Protein AF-A0A7U9T6C8-F1 (afdb_monomer)

Mean predicted aligned error: 15.54 Å

Nearest PDB structures (foldseek):
  1aqc-assembly2_B-2  TM=5.847E-01  e=1.549E-01  Homo sapiens
  1aqc-assembly2_A  TM=5.505E-01  e=7.617E-01  Homo sapiens
  3sv1-assembly2_B  TM=4.705E-01  e=1.736E+00  Rattus norvegicus
  3sv1-assembly1_A  TM=4.301E-01  e=2.846E+00  Rattus norvegicus
  8t5u-assembly1_A  TM=2.448E-01  e=4.399E-01  Mus musculus

Foldseek 3Di:
DPDKDFDALVVVCVLQPPAQWKKWKDDPDIDIDGRWRWDWADDPDRQTWIWTADPVVRDI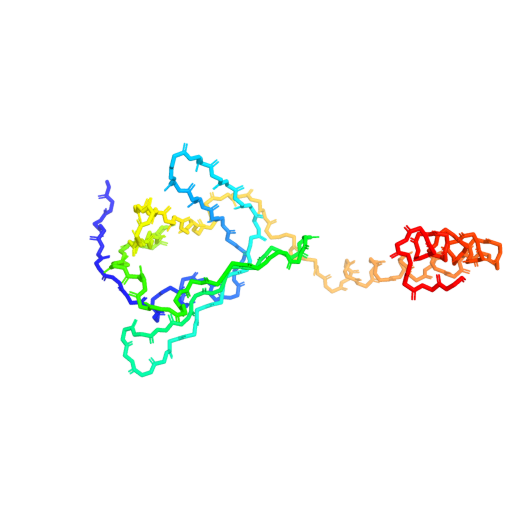DIDHPPPQFPTWIDDNAKIWTWGQDPVGIMIMIIGGDPDPPPPCPCDPVNVVVVVVVVVVVVVPDDPVNVVVVVVVVVVVCVVVVVDD

Radius of gyration: 21.23 Å; Cα contacts (8 Å, |Δi|>4): 216; chains: 1; bounding box: 50×38×60 Å

pLDDT: mean 75.06, std 12.03, range [40.19, 89.19]

Sequence (148 aa):
MEKMSELTISDVKGFTEGKKIKVQMESAMSIQMTEVIVIADPDSGNDGKITILMPDTGCKIELDSEELIDTIYGNENEITIKFFNNMGSMDISIVGDVGTEADHVINQDELCQYIKDRLDRLSKLTVEDIDLVLNMEMEYLQSKGIVD

Structure (mmCIF, N/CA/C/O backbone):
data_AF-A0A7U9T6C8-F1
#
_entry.id   AF-A0A7U9T6C8-F1
#
loop_
_atom_site.group_PDB
_atom_site.id
_atom_site.type_symbol
_atom_site.label_atom_id
_atom_site.label_alt_id
_atom_site.label_comp_id
_atom_site.label_asym_id
_atom_site.label_entity_id
_atom_site.label_seq_id
_atom_site.pdbx_PDB_ins_code
_atom_site.Cartn_x
_atom_site.Cartn_y
_atom_site.Cartn_z
_atom_site.occupancy
_atom_site.B_iso_or_equiv
_atom_site.auth_seq_id
_atom_site.auth_comp_id
_atom_site.auth_asym_id
_atom_site.auth_atom_id
_atom_site.pdbx_PDB_model_num
ATOM 1 N N . MET A 1 1 ? -1.221 -7.499 24.446 1.00 50.09 1 MET A N 1
ATOM 2 C CA . MET A 1 1 ? -1.900 -7.230 23.167 1.00 50.09 1 MET A CA 1
ATOM 3 C C . MET A 1 1 ? -2.702 -5.971 23.364 1.00 50.09 1 MET A C 1
ATOM 5 O O . MET A 1 1 ? -3.556 -5.955 24.245 1.00 50.09 1 MET A O 1
ATOM 9 N N . GLU A 1 2 ? -2.355 -4.916 22.637 1.00 58.31 2 GLU A N 1
ATOM 10 C CA . GLU A 1 2 ? -3.201 -3.728 22.546 1.00 58.31 2 GLU A CA 1
ATOM 11 C C . GLU A 1 2 ? -4.575 -4.099 21.992 1.00 58.31 2 GLU A C 1
ATOM 13 O O . GLU A 1 2 ? -4.761 -5.134 21.345 1.00 58.31 2 GLU A O 1
ATOM 18 N N . LYS A 1 3 ? -5.564 -3.277 22.324 1.00 72.38 3 LYS A N 1
ATOM 19 C CA . LYS A 1 3 ? -6.956 -3.532 21.989 1.00 72.38 3 LYS A CA 1
ATOM 20 C C . LYS A 1 3 ? -7.184 -3.097 20.540 1.00 72.38 3 LYS A C 1
ATOM 22 O O . LYS A 1 3 ? -7.200 -1.903 20.268 1.00 72.38 3 LYS A O 1
ATOM 27 N N . MET A 1 4 ? -7.353 -4.059 19.634 1.00 81.44 4 MET A N 1
ATOM 28 C CA . MET A 1 4 ? -7.760 -3.767 18.257 1.00 81.44 4 MET A CA 1
ATOM 29 C C . MET A 1 4 ? -9.125 -3.076 18.271 1.00 81.44 4 MET A C 1
ATOM 31 O O . MET A 1 4 ? -10.050 -3.547 18.942 1.00 81.44 4 MET A O 1
ATOM 35 N N . SER A 1 5 ? -9.227 -1.958 17.563 1.00 84.81 5 SER A N 1
ATOM 36 C CA . SER A 1 5 ? -10.463 -1.193 17.401 1.00 84.81 5 SER A CA 1
ATOM 37 C C . SER A 1 5 ? -10.877 -1.202 15.937 1.00 84.81 5 SER A C 1
ATOM 39 O O . SER A 1 5 ? -10.026 -1.301 15.059 1.00 84.81 5 SER A O 1
ATOM 41 N N . GLU A 1 6 ? -12.179 -1.135 15.680 1.00 88.31 6 GLU A N 1
ATOM 42 C CA . GLU A 1 6 ? -12.705 -0.908 14.333 1.00 88.31 6 GLU A CA 1
ATOM 43 C C . GLU A 1 6 ? -12.318 0.505 13.878 1.00 88.31 6 GLU A C 1
ATOM 45 O O . GLU A 1 6 ? -12.371 1.448 14.672 1.00 88.31 6 GLU A O 1
ATOM 50 N N . LEU A 1 7 ? -11.872 0.626 12.631 1.00 86.69 7 LEU A N 1
ATOM 51 C CA . LEU A 1 7 ? -11.298 1.834 12.046 1.00 86.69 7 LEU A CA 1
ATOM 52 C C . LEU A 1 7 ? -12.000 2.180 10.729 1.00 86.69 7 LEU A C 1
ATOM 54 O O . LEU A 1 7 ? -12.750 1.388 10.164 1.00 86.69 7 LEU A O 1
ATOM 58 N N . THR A 1 8 ? -11.710 3.369 10.217 1.00 86.62 8 THR A N 1
ATOM 59 C CA . THR A 1 8 ? -12.185 3.876 8.928 1.00 86.62 8 THR A CA 1
ATOM 60 C C . THR A 1 8 ? -11.022 4.108 7.962 1.00 86.62 8 THR A C 1
ATOM 62 O O . THR A 1 8 ? -9.853 4.140 8.348 1.00 86.62 8 THR A O 1
ATOM 65 N N . ILE A 1 9 ? -11.329 4.356 6.687 1.00 84.50 9 ILE A N 1
ATOM 66 C CA . ILE A 1 9 ? -10.327 4.734 5.672 1.00 84.50 9 ILE A CA 1
ATOM 67 C C . ILE A 1 9 ? -9.601 6.033 6.054 1.00 84.50 9 ILE A C 1
ATOM 69 O O . ILE A 1 9 ? -8.420 6.203 5.750 1.00 84.50 9 ILE A O 1
ATOM 73 N N . SER A 1 10 ? -10.267 6.935 6.781 1.00 84.38 10 SER A N 1
ATOM 74 C CA . SER A 1 10 ? -9.626 8.145 7.308 1.00 84.38 10 SER A CA 1
ATOM 75 C C . SER A 1 10 ? -8.528 7.819 8.326 1.00 84.38 10 SER A C 1
ATOM 77 O O . SER A 1 10 ? -7.486 8.475 8.330 1.00 84.38 10 SER A O 1
ATOM 79 N N . ASP A 1 11 ? -8.715 6.778 9.139 1.00 86.56 11 ASP A N 1
ATOM 80 C CA . ASP A 1 11 ? -7.691 6.306 10.074 1.00 86.56 11 ASP A CA 1
ATOM 81 C C . ASP A 1 11 ? -6.518 5.662 9.324 1.00 86.56 11 ASP A C 1
ATOM 83 O O . ASP A 1 11 ? -5.360 5.927 9.646 1.00 86.56 11 ASP A O 1
ATOM 87 N N . VAL A 1 12 ? -6.797 4.902 8.254 1.00 85.44 12 VAL A N 1
ATOM 88 C CA . VAL A 1 12 ? -5.759 4.376 7.345 1.00 85.44 12 VAL A CA 1
ATOM 89 C C . VAL A 1 12 ? -4.939 5.517 6.747 1.00 85.44 12 VAL A C 1
ATOM 91 O O . VAL A 1 12 ? -3.708 5.455 6.735 1.00 85.44 12 VAL A O 1
ATOM 94 N N . LYS A 1 13 ? -5.597 6.584 6.279 1.00 86.12 13 LYS A N 1
ATOM 95 C CA . LYS A 1 13 ? -4.920 7.773 5.755 1.00 86.12 13 LYS A CA 1
ATOM 96 C C . LYS A 1 13 ? -4.003 8.384 6.808 1.00 86.12 13 LYS A C 1
ATOM 98 O O . LYS A 1 13 ? -2.815 8.523 6.546 1.00 86.12 13 LYS A O 1
ATOM 103 N N . GLY A 1 14 ? -4.508 8.664 8.010 1.00 83.62 14 GLY A N 1
ATOM 104 C CA . GLY A 1 14 ? -3.693 9.229 9.092 1.00 83.62 14 GLY A CA 1
ATOM 105 C C . GLY A 1 14 ? -2.519 8.333 9.507 1.00 83.62 14 GLY A C 1
ATOM 106 O O . GLY A 1 14 ? -1.443 8.823 9.849 1.00 83.62 14 GLY A O 1
ATOM 107 N N . PHE A 1 15 ? -2.694 7.013 9.445 1.00 85.31 15 PHE A N 1
ATOM 108 C CA . PHE A 1 15 ? -1.647 6.056 9.787 1.00 85.31 15 PHE A CA 1
ATOM 109 C C . PHE A 1 15 ? -0.507 6.029 8.763 1.00 85.31 15 PHE A C 1
ATOM 111 O O . PHE A 1 15 ? 0.662 5.935 9.153 1.00 85.31 15 PHE A O 1
ATOM 118 N N . THR A 1 16 ? -0.848 6.130 7.476 1.00 84.25 16 THR A N 1
ATOM 119 C CA . THR A 1 16 ? 0.057 5.914 6.334 1.00 84.25 16 THR A CA 1
ATOM 120 C C . THR A 1 16 ? 0.610 7.200 5.717 1.00 84.25 16 THR A C 1
ATOM 122 O O . THR A 1 16 ? 1.633 7.158 5.033 1.00 84.25 16 THR A O 1
ATOM 125 N N . GLU A 1 17 ? -0.020 8.350 5.968 1.00 81.81 17 GLU A N 1
ATOM 126 C CA . GLU A 1 17 ? 0.341 9.631 5.361 1.00 81.81 17 GLU A CA 1
ATOM 127 C C . GLU A 1 17 ? 1.809 10.002 5.618 1.00 81.81 17 GLU A C 1
ATOM 129 O O . GLU A 1 17 ? 2.274 10.098 6.755 1.00 81.81 17 GLU A O 1
ATOM 134 N N . GLY A 1 18 ? 2.550 10.204 4.524 1.00 72.12 18 GLY A N 1
ATOM 135 C CA . GLY A 1 18 ? 3.960 10.593 4.555 1.00 72.12 18 GLY A CA 1
ATOM 136 C C . GLY A 1 18 ? 4.930 9.499 5.012 1.00 72.12 18 GLY A C 1
ATOM 137 O O . GLY A 1 18 ? 6.115 9.795 5.154 1.00 72.12 18 GLY A O 1
ATOM 138 N N . LYS A 1 19 ? 4.471 8.258 5.225 1.00 77.44 19 LYS A N 1
ATOM 139 C CA . LYS A 1 19 ? 5.311 7.148 5.694 1.00 77.44 19 LYS A CA 1
ATOM 140 C C . LYS A 1 19 ? 5.534 6.105 4.605 1.00 77.44 19 LYS A C 1
ATOM 142 O O . LYS A 1 19 ? 4.627 5.768 3.846 1.00 77.44 19 LYS A O 1
ATOM 147 N N . LYS A 1 20 ? 6.741 5.538 4.581 1.00 74.56 20 LYS A N 1
ATOM 148 C CA . LYS A 1 20 ? 6.974 4.228 3.969 1.00 74.56 20 LYS A CA 1
ATOM 149 C C . LYS A 1 20 ? 6.486 3.170 4.941 1.00 74.56 20 LYS A C 1
ATOM 151 O O . LYS A 1 20 ? 6.765 3.258 6.134 1.00 74.56 20 LYS A O 1
ATOM 156 N N . ILE A 1 21 ? 5.754 2.188 4.440 1.00 81.00 21 ILE A N 1
ATOM 157 C CA . ILE A 1 21 ? 5.161 1.165 5.296 1.00 81.00 21 ILE A CA 1
ATOM 158 C C . ILE A 1 21 ? 5.408 -0.224 4.739 1.00 81.00 21 ILE A C 1
ATOM 160 O O . ILE A 1 21 ? 5.724 -0.415 3.561 1.00 81.00 21 ILE A O 1
ATOM 164 N N . LYS A 1 22 ? 5.258 -1.205 5.620 1.00 83.38 22 LYS A N 1
ATOM 165 C CA . LYS A 1 22 ? 5.309 -2.611 5.263 1.00 83.38 22 LYS A CA 1
ATOM 166 C C . LYS A 1 22 ? 3.890 -3.127 5.093 1.00 83.38 22 LYS A C 1
ATOM 168 O O . LYS A 1 22 ? 3.045 -2.918 5.961 1.00 83.38 22 LYS A O 1
ATOM 173 N N . VAL A 1 23 ? 3.652 -3.834 3.995 1.00 81.50 23 VAL A N 1
ATOM 174 C CA . VAL A 1 23 ? 2.367 -4.475 3.720 1.00 81.50 23 VAL A CA 1
ATOM 175 C C . VAL A 1 23 ? 2.551 -5.982 3.644 1.00 81.50 23 VAL A C 1
ATOM 177 O O . VAL A 1 23 ? 3.435 -6.491 2.955 1.00 81.50 23 VAL A O 1
ATOM 180 N N . GLN A 1 24 ? 1.708 -6.700 4.371 1.00 81.12 24 GLN A N 1
ATOM 181 C CA . GLN A 1 24 ? 1.619 -8.151 4.366 1.00 81.12 24 GLN A CA 1
ATOM 182 C C . GLN A 1 24 ? 0.231 -8.553 3.890 1.00 81.12 24 GLN A C 1
ATOM 184 O O . GLN A 1 24 ? -0.766 -8.069 4.407 1.00 81.12 24 GLN A O 1
ATOM 189 N N . MET A 1 25 ? 0.177 -9.419 2.887 1.00 75.69 25 MET A N 1
ATOM 190 C CA . MET A 1 25 ? -1.064 -9.953 2.344 1.00 75.69 25 MET A CA 1
ATOM 191 C C . MET A 1 25 ? -1.125 -11.436 2.676 1.00 75.69 25 MET A C 1
ATOM 193 O O . MET A 1 25 ? -0.271 -12.213 2.237 1.00 75.69 25 MET A O 1
ATOM 197 N N . GLU A 1 26 ? -2.128 -11.825 3.452 1.00 70.25 26 GLU A N 1
ATOM 198 C CA . GLU A 1 26 ? -2.381 -13.210 3.820 1.00 70.25 26 GLU A CA 1
ATOM 199 C C . GLU A 1 26 ? -3.577 -13.751 3.031 1.00 70.25 26 GLU A C 1
ATOM 201 O O . GLU A 1 26 ? -4.714 -13.293 3.145 1.00 70.25 26 GLU A O 1
ATOM 206 N N . SER A 1 27 ? -3.289 -14.742 2.188 1.00 66.25 27 SER A N 1
ATOM 207 C CA . SER A 1 27 ? -4.265 -15.547 1.451 1.00 66.25 27 SER A CA 1
ATOM 208 C C . SER A 1 27 ? -3.764 -17.002 1.386 1.00 66.25 27 SER A C 1
ATOM 210 O O . SER A 1 27 ? -2.915 -17.406 2.181 1.00 66.25 27 SER A O 1
ATOM 212 N N . ALA A 1 28 ? -4.210 -17.799 0.407 1.00 55.75 28 ALA A N 1
ATOM 213 C CA . ALA A 1 28 ? -3.597 -19.101 0.109 1.00 55.75 28 ALA A CA 1
ATOM 214 C C . ALA A 1 28 ? -2.091 -19.005 -0.238 1.00 55.75 28 ALA A C 1
ATOM 216 O O . ALA A 1 28 ? -1.362 -19.988 -0.107 1.00 55.75 28 ALA A O 1
ATOM 217 N N . MET A 1 29 ? -1.621 -17.827 -0.663 1.00 49.09 29 MET A N 1
ATOM 218 C CA . MET A 1 29 ? -0.206 -17.464 -0.759 1.00 49.09 29 MET A CA 1
ATOM 219 C C . MET A 1 29 ? 0.042 -16.192 0.062 1.00 49.09 29 MET A C 1
ATOM 221 O O . MET A 1 29 ? -0.733 -15.240 -0.027 1.00 49.09 29 MET A O 1
ATOM 225 N N . SER A 1 30 ? 1.114 -16.179 0.859 1.00 58.12 30 SER A N 1
ATOM 226 C CA . SER A 1 30 ? 1.534 -14.995 1.617 1.00 58.12 30 SER A CA 1
ATOM 227 C C . SER A 1 30 ? 2.486 -14.154 0.770 1.00 58.12 30 SER A C 1
ATOM 229 O O . SER A 1 30 ? 3.495 -14.665 0.278 1.00 58.12 30 SER A O 1
ATOM 231 N N . ILE A 1 31 ? 2.154 -12.877 0.582 1.00 66.50 31 ILE A N 1
ATOM 232 C CA . ILE A 1 31 ? 2.991 -11.909 -0.131 1.00 66.50 31 ILE A CA 1
ATOM 233 C C . ILE A 1 31 ? 3.364 -10.805 0.851 1.00 66.50 31 ILE A C 1
ATOM 235 O O . ILE A 1 31 ? 2.500 -10.217 1.496 1.00 66.50 31 ILE A O 1
ATOM 239 N N . GLN A 1 32 ? 4.657 -10.507 0.951 1.00 71.94 32 GLN A N 1
ATOM 240 C CA . GLN A 1 32 ? 5.165 -9.415 1.771 1.00 71.94 32 GLN A CA 1
ATOM 241 C C . GLN A 1 32 ? 5.837 -8.373 0.884 1.00 71.94 32 GLN A C 1
ATOM 243 O O . GLN A 1 32 ? 6.682 -8.710 0.057 1.00 71.94 32 GLN A O 1
ATOM 248 N N . MET A 1 33 ? 5.489 -7.111 1.107 1.00 73.38 33 MET A N 1
ATOM 249 C CA . MET A 1 33 ? 6.045 -5.955 0.417 1.00 73.38 33 MET A CA 1
ATOM 250 C C . MET A 1 33 ? 6.650 -5.007 1.450 1.00 73.38 33 MET A C 1
ATOM 252 O O . MET A 1 33 ? 6.011 -4.662 2.449 1.00 73.38 33 MET A O 1
ATOM 256 N N . THR A 1 34 ? 7.893 -4.606 1.215 1.00 73.75 34 THR A N 1
ATOM 257 C CA . THR A 1 34 ? 8.628 -3.665 2.066 1.00 73.75 34 THR A CA 1
ATOM 258 C C . THR A 1 34 ? 8.733 -2.335 1.321 1.00 73.75 34 THR A C 1
ATOM 260 O O . THR A 1 34 ? 8.899 -2.341 0.106 1.00 73.75 34 THR A O 1
ATOM 263 N N . GLU A 1 35 ? 8.627 -1.211 2.033 1.00 75.38 35 GLU A N 1
ATOM 264 C CA . GLU A 1 35 ? 8.701 0.147 1.464 1.00 75.38 35 GLU A CA 1
ATOM 265 C C . GLU A 1 35 ? 7.637 0.485 0.404 1.00 75.38 35 GLU A C 1
ATOM 267 O O . GLU A 1 35 ? 7.933 1.066 -0.643 1.00 75.38 35 GLU A O 1
ATOM 272 N N . VAL A 1 36 ? 6.372 0.171 0.678 1.00 78.12 36 VAL A N 1
ATOM 273 C CA . VAL A 1 36 ? 5.270 0.623 -0.184 1.00 78.12 36 VAL A CA 1
ATOM 274 C C . VAL A 1 36 ? 4.737 1.980 0.259 1.00 78.12 36 VAL A C 1
ATOM 276 O O . VAL A 1 36 ? 4.826 2.357 1.430 1.00 78.12 36 VAL A O 1
ATOM 279 N N . ILE A 1 37 ? 4.161 2.709 -0.693 1.00 81.50 37 ILE A N 1
ATOM 280 C CA . ILE A 1 37 ? 3.393 3.926 -0.436 1.00 81.50 37 ILE A CA 1
ATOM 281 C C . ILE A 1 37 ? 1.923 3.532 -0.443 1.00 81.50 37 ILE A C 1
ATOM 283 O O . ILE A 1 37 ? 1.433 3.005 -1.443 1.00 81.50 37 ILE A O 1
ATOM 287 N N . VAL A 1 38 ? 1.215 3.800 0.652 1.00 83.62 38 VAL A N 1
ATOM 288 C CA . VAL A 1 38 ? -0.239 3.628 0.697 1.00 83.62 38 VAL A CA 1
ATOM 289 C C . VAL A 1 38 ? -0.916 4.981 0.648 1.00 83.62 38 VAL A C 1
ATOM 291 O O . VAL A 1 38 ? -0.559 5.906 1.370 1.00 83.62 38 VAL A O 1
ATOM 294 N N . ILE A 1 39 ? -1.880 5.089 -0.256 1.00 83.00 39 ILE A N 1
ATOM 295 C CA . ILE A 1 39 ? -2.685 6.279 -0.481 1.00 83.00 39 ILE A CA 1
ATOM 296 C C . ILE A 1 39 ? -4.124 5.881 -0.193 1.00 83.00 39 ILE A C 1
ATOM 298 O O . ILE A 1 39 ? -4.728 5.143 -0.968 1.00 83.00 39 ILE A O 1
ATOM 302 N N . ALA A 1 40 ? -4.650 6.352 0.930 1.00 84.56 40 ALA A N 1
ATOM 303 C CA . ALA A 1 40 ? -6.057 6.228 1.271 1.00 84.56 40 ALA A CA 1
ATOM 304 C C . ALA A 1 40 ? -6.780 7.530 0.905 1.00 84.56 40 ALA A C 1
ATOM 306 O O . ALA A 1 40 ? -6.418 8.606 1.394 1.00 84.56 40 ALA A O 1
ATOM 307 N N . ASP A 1 41 ? -7.787 7.420 0.044 1.00 82.44 41 ASP A N 1
ATOM 308 C CA . ASP A 1 41 ? -8.659 8.514 -0.366 1.00 82.44 41 ASP A CA 1
ATOM 309 C C . ASP A 1 41 ? -10.066 8.271 0.199 1.00 82.44 41 ASP A C 1
ATOM 311 O O . ASP A 1 41 ? -10.833 7.492 -0.374 1.00 82.44 41 ASP A O 1
ATOM 315 N N . PRO A 1 42 ? -10.382 8.833 1.381 1.00 73.81 42 PRO A N 1
ATOM 316 C CA . PRO A 1 42 ? -11.716 8.730 1.944 1.00 73.81 42 PRO A CA 1
ATOM 317 C C . PRO A 1 42 ? -12.668 9.626 1.142 1.00 73.81 42 PRO A C 1
ATOM 319 O O . PRO A 1 42 ? -12.553 10.852 1.200 1.00 73.81 42 PRO A O 1
ATOM 322 N N . ASP A 1 43 ? -13.628 9.029 0.436 1.00 70.25 43 ASP A N 1
ATOM 323 C CA . ASP A 1 43 ? -14.791 9.765 -0.057 1.00 70.25 43 ASP A CA 1
ATOM 324 C C . ASP A 1 43 ? -15.780 10.000 1.102 1.00 70.25 43 ASP A C 1
ATOM 326 O O . ASP A 1 43 ? -15.531 9.645 2.257 1.00 70.25 43 ASP A O 1
ATOM 330 N N . SER A 1 44 ? -16.896 10.688 0.846 1.00 52.16 44 SER A N 1
ATOM 331 C CA . SER A 1 44 ? -17.892 10.994 1.879 1.00 52.16 44 SER A CA 1
ATOM 332 C C . SER A 1 44 ? -18.578 9.723 2.415 1.00 52.16 44 SER A C 1
ATOM 334 O O . SER A 1 44 ? -19.679 9.400 1.976 1.00 52.16 44 SER A O 1
ATOM 336 N N . GLY A 1 45 ? -17.959 9.024 3.373 1.00 57.12 45 GLY A N 1
ATOM 337 C CA . GLY A 1 45 ? -18.495 7.811 3.999 1.00 57.12 45 GLY A CA 1
A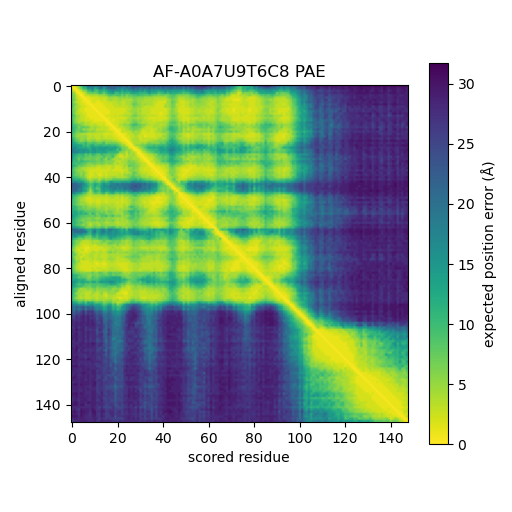TOM 338 C C . GLY A 1 45 ? -17.426 6.807 4.452 1.00 57.12 45 GLY A C 1
ATOM 339 O O . GLY A 1 45 ? -16.310 7.188 4.802 1.00 57.12 45 GLY A O 1
ATOM 340 N N . ASN A 1 46 ? -17.815 5.524 4.471 1.00 53.38 46 ASN A N 1
ATOM 341 C CA . ASN A 1 46 ? -16.919 4.366 4.617 1.00 53.38 46 ASN A CA 1
ATOM 342 C C . ASN A 1 46 ? -16.370 3.877 3.267 1.00 53.38 46 ASN A C 1
ATOM 344 O O . ASN A 1 46 ? -15.431 3.087 3.259 1.00 53.38 46 ASN A O 1
ATOM 348 N N . ASP A 1 47 ? -16.958 4.345 2.166 1.00 58.59 47 ASP A N 1
ATOM 349 C CA . ASP A 1 47 ? -16.572 4.006 0.801 1.00 58.59 47 ASP A CA 1
ATOM 350 C C . ASP A 1 47 ? -15.412 4.919 0.408 1.00 58.59 47 ASP A C 1
ATOM 352 O O . ASP A 1 47 ? -15.479 6.143 0.569 1.00 58.59 47 ASP A O 1
ATOM 356 N N . GLY A 1 48 ? -14.305 4.338 -0.029 1.00 70.25 48 GLY A N 1
ATOM 357 C CA . GLY A 1 48 ? -13.090 5.092 -0.279 1.00 70.25 48 GLY A CA 1
ATOM 358 C C . GLY A 1 48 ? -11.982 4.191 -0.786 1.00 70.25 48 GLY A C 1
ATOM 359 O O . GLY A 1 48 ? -11.864 3.019 -0.443 1.00 70.25 48 GLY A O 1
ATOM 360 N N . LYS A 1 49 ? -11.112 4.753 -1.611 1.00 81.69 49 LYS A N 1
ATOM 361 C CA . LYS A 1 49 ? -10.118 3.957 -2.319 1.00 81.69 49 LYS A CA 1
ATOM 362 C C . LYS A 1 49 ? -8.831 3.859 -1.518 1.00 81.69 49 LYS A C 1
ATOM 364 O O . LYS A 1 49 ? -8.259 4.873 -1.121 1.00 81.69 49 LYS A O 1
ATOM 369 N N . ILE A 1 50 ? -8.305 2.650 -1.355 1.00 82.62 50 ILE A N 1
ATOM 370 C CA . ILE A 1 50 ? -6.955 2.427 -0.828 1.00 82.62 50 ILE A CA 1
ATOM 371 C C . ILE A 1 50 ? -6.069 1.957 -1.976 1.00 82.62 50 ILE A C 1
ATOM 373 O O . ILE A 1 50 ? -6.312 0.948 -2.620 1.00 82.62 50 ILE A O 1
ATOM 377 N N . THR A 1 51 ? -5.007 2.693 -2.261 1.00 83.00 51 THR A N 1
ATOM 378 C CA . THR A 1 51 ? -4.022 2.331 -3.278 1.00 83.00 51 THR A CA 1
ATOM 379 C C . THR A 1 51 ? -2.708 1.972 -2.610 1.00 83.00 51 THR A C 1
ATOM 381 O O . THR A 1 51 ? -2.167 2.778 -1.862 1.00 83.00 51 THR A O 1
ATOM 384 N N . ILE A 1 52 ? -2.158 0.806 -2.935 1.00 84.56 52 ILE A N 1
ATOM 385 C CA . ILE A 1 52 ? -0.820 0.374 -2.528 1.00 84.56 52 ILE A CA 1
ATOM 386 C C . ILE A 1 52 ? 0.094 0.460 -3.746 1.00 84.56 52 ILE A C 1
ATOM 388 O O . ILE A 1 52 ? -0.143 -0.198 -4.759 1.00 84.56 52 ILE A O 1
ATOM 392 N N . LEU A 1 53 ? 1.127 1.289 -3.659 1.00 81.31 53 LEU A N 1
ATOM 393 C CA . LEU A 1 53 ? 2.092 1.518 -4.724 1.00 81.31 53 LEU A CA 1
ATOM 394 C C . LEU A 1 53 ? 3.469 1.000 -4.307 1.00 81.31 53 LEU A C 1
ATOM 396 O O . LEU A 1 53 ? 4.003 1.394 -3.271 1.00 81.31 53 LEU A O 1
ATOM 400 N N . MET A 1 54 ? 4.054 0.162 -5.156 1.00 78.31 54 MET A N 1
ATOM 401 C CA . MET A 1 54 ? 5.443 -0.273 -5.068 1.00 78.31 54 MET A CA 1
ATOM 402 C C . MET A 1 54 ? 6.312 0.672 -5.914 1.00 78.31 54 MET A C 1
ATOM 404 O O . MET A 1 54 ? 6.232 0.630 -7.144 1.00 78.31 54 MET A O 1
ATOM 408 N N . PRO A 1 55 ? 7.104 1.571 -5.303 1.00 69.81 55 PRO A N 1
ATOM 409 C CA . PRO A 1 55 ? 7.840 2.599 -6.042 1.00 69.81 55 PRO A CA 1
ATOM 410 C C . PRO A 1 55 ? 8.993 2.043 -6.893 1.00 69.81 55 PRO A C 1
ATOM 412 O O . PRO A 1 55 ? 9.395 2.679 -7.863 1.00 69.81 55 PRO A O 1
ATOM 415 N N . ASP A 1 56 ? 9.518 0.871 -6.546 1.00 71.81 56 ASP A N 1
ATOM 416 C CA . ASP A 1 56 ? 10.628 0.195 -7.226 1.00 71.81 56 ASP A CA 1
ATOM 417 C C . ASP A 1 56 ? 10.218 -0.457 -8.556 1.00 71.81 56 ASP A C 1
ATOM 419 O O . ASP A 1 56 ? 10.947 -0.398 -9.544 1.00 71.81 56 ASP A O 1
ATOM 423 N N . THR A 1 57 ? 9.034 -1.062 -8.584 1.00 73.50 57 THR A N 1
ATOM 424 C CA . THR A 1 57 ? 8.483 -1.799 -9.727 1.00 73.50 57 THR A CA 1
ATOM 425 C C . THR A 1 57 ? 7.419 -1.004 -10.477 1.00 73.50 57 THR A C 1
ATOM 427 O O . THR A 1 57 ? 7.069 -1.351 -11.603 1.00 73.50 57 THR A O 1
ATOM 430 N N . GLY A 1 58 ? 6.874 0.048 -9.859 1.00 70.88 58 GLY A N 1
ATOM 431 C CA . GLY A 1 58 ? 5.701 0.771 -10.349 1.00 70.88 58 GLY A CA 1
ATOM 432 C C . GLY A 1 58 ? 4.399 -0.029 -10.232 1.00 70.88 58 GLY A C 1
ATOM 433 O O . GLY A 1 58 ? 3.355 0.432 -10.697 1.00 70.88 58 GLY A O 1
ATOM 434 N N . CYS A 1 59 ? 4.436 -1.220 -9.625 1.00 71.81 59 CYS A N 1
ATOM 435 C CA . CYS A 1 59 ? 3.259 -2.053 -9.435 1.00 71.81 59 CYS A CA 1
ATOM 436 C C . CYS A 1 59 ? 2.270 -1.364 -8.489 1.00 71.81 59 CYS A C 1
ATOM 438 O O . CYS A 1 59 ? 2.634 -0.878 -7.417 1.00 71.81 59 CYS A O 1
ATOM 440 N N . LYS A 1 60 ? 0.999 -1.352 -8.887 1.00 79.75 60 LYS A N 1
ATOM 441 C CA . LYS A 1 60 ? -0.094 -0.725 -8.148 1.00 79.75 60 LYS A CA 1
ATOM 442 C C . LYS A 1 60 ? -1.152 -1.767 -7.827 1.00 79.75 60 LYS A C 1
ATOM 444 O O . LYS A 1 60 ? -1.566 -2.514 -8.710 1.00 79.75 60 LYS A O 1
ATOM 449 N N . ILE A 1 61 ? -1.611 -1.771 -6.585 1.00 76.81 61 ILE A N 1
ATOM 450 C CA . ILE A 1 61 ? -2.769 -2.538 -6.141 1.00 76.81 61 ILE A CA 1
ATOM 451 C C . ILE A 1 61 ? -3.819 -1.531 -5.702 1.00 76.81 61 ILE A C 1
ATOM 453 O O . ILE A 1 61 ? -3.561 -0.676 -4.859 1.00 76.81 61 ILE A O 1
ATOM 457 N N . GLU A 1 62 ? -4.989 -1.606 -6.318 1.00 78.12 62 GLU A N 1
ATOM 458 C CA . GLU A 1 62 ? -6.126 -0.764 -5.980 1.00 78.12 62 GLU A CA 1
ATOM 459 C C . GLU A 1 62 ? -7.132 -1.597 -5.201 1.00 78.12 62 GLU A C 1
ATOM 461 O O . GLU A 1 62 ? -7.595 -2.637 -5.665 1.00 78.12 62 GLU A O 1
ATOM 466 N N . LEU A 1 63 ? -7.430 -1.136 -4.001 1.00 74.06 63 LEU A N 1
ATOM 467 C CA . LEU A 1 63 ? -8.380 -1.712 -3.077 1.00 74.06 63 LEU A CA 1
ATOM 468 C C . LEU A 1 63 ? -9.565 -0.744 -3.033 1.00 74.06 63 LEU A C 1
ATOM 470 O O . LEU A 1 63 ? -9.376 0.461 -2.876 1.00 74.06 63 LEU A O 1
ATOM 474 N N . ASP A 1 64 ? -10.757 -1.302 -3.218 1.00 66.50 64 ASP A N 1
ATOM 475 C CA . ASP A 1 64 ? -12.043 -0.608 -3.350 1.00 66.50 64 ASP A CA 1
ATOM 476 C C . ASP A 1 64 ? -12.335 0.061 -4.708 1.00 66.50 64 ASP A C 1
ATOM 478 O O . ASP A 1 64 ? -12.440 1.278 -4.841 1.00 66.50 64 ASP A O 1
ATOM 482 N N . SER A 1 65 ? -12.489 -0.758 -5.756 1.00 54.66 65 SER A N 1
ATOM 483 C CA . SER A 1 65 ? -13.251 -0.353 -6.949 1.00 54.66 65 SER A CA 1
ATOM 484 C C . SER A 1 65 ? -14.674 -0.932 -6.989 1.00 54.66 65 SER A C 1
ATOM 486 O O . SER A 1 65 ? -15.384 -0.672 -7.956 1.00 54.66 65 SER A O 1
ATOM 488 N N . GLU A 1 66 ? -15.072 -1.750 -6.001 1.00 60.25 66 GLU A N 1
ATOM 489 C CA . GLU A 1 66 ? -16.306 -2.565 -6.016 1.00 60.25 66 GLU A CA 1
ATOM 490 C C . GLU A 1 66 ? -16.899 -2.841 -4.605 1.00 60.25 66 GLU A C 1
ATOM 492 O O . GLU A 1 66 ? -17.560 -3.860 -4.431 1.00 60.25 66 GLU A O 1
ATOM 497 N N . GLU A 1 67 ? -16.659 -2.006 -3.581 1.00 67.62 67 GLU A N 1
ATOM 498 C CA . GLU A 1 67 ? -17.175 -2.207 -2.201 1.00 67.62 67 GLU A CA 1
ATOM 499 C C . GLU A 1 67 ? -16.699 -3.528 -1.549 1.00 67.62 67 GLU A C 1
ATOM 501 O O . GLU A 1 67 ? -17.411 -4.188 -0.794 1.00 67.62 67 GLU A O 1
ATOM 506 N N . LEU A 1 68 ? -15.471 -3.959 -1.862 1.00 72.06 68 LEU A N 1
ATOM 507 C CA . LEU A 1 68 ? -14.931 -5.262 -1.431 1.00 72.06 68 LEU A CA 1
ATOM 508 C C . LEU A 1 68 ? -14.265 -5.232 -0.046 1.00 72.06 68 LEU A C 1
ATOM 510 O O . LEU A 1 68 ? -13.809 -6.277 0.431 1.00 72.06 68 LEU A O 1
ATOM 514 N N . ILE A 1 69 ? -14.152 -4.051 0.572 1.00 79.50 69 ILE A N 1
ATOM 515 C CA . ILE A 1 69 ? -13.656 -3.899 1.944 1.00 79.50 69 ILE A CA 1
ATOM 516 C C . ILE A 1 69 ? -14.768 -4.340 2.899 1.00 79.50 69 ILE A C 1
ATOM 518 O O . ILE A 1 69 ? -15.815 -3.710 2.975 1.00 79.50 69 ILE A O 1
ATOM 522 N N . ASP A 1 70 ? -14.520 -5.409 3.653 1.00 81.50 70 ASP A N 1
ATOM 523 C CA . ASP A 1 70 ? -15.456 -5.932 4.654 1.00 81.50 70 ASP A CA 1
ATOM 524 C C . ASP A 1 70 ? -15.299 -5.194 5.989 1.00 81.50 70 ASP A C 1
ATOM 526 O O . ASP A 1 70 ? -16.258 -4.708 6.583 1.00 81.50 70 ASP A O 1
ATOM 530 N N . THR A 1 71 ? -14.069 -5.089 6.495 1.00 85.25 71 THR A N 1
ATOM 531 C CA . THR A 1 71 ? -13.796 -4.405 7.767 1.00 85.25 71 THR A CA 1
ATOM 532 C C . THR A 1 71 ? -12.363 -3.900 7.812 1.00 85.25 71 THR A C 1
ATOM 534 O O . THR A 1 71 ? -11.439 -4.554 7.324 1.00 85.25 71 THR A O 1
ATOM 537 N N . ILE A 1 72 ? -12.170 -2.759 8.468 1.00 87.00 72 ILE A N 1
ATOM 538 C CA . ILE A 1 72 ? -10.858 -2.223 8.823 1.00 87.00 72 ILE A CA 1
ATOM 539 C C . ILE A 1 72 ? -10.763 -2.239 10.346 1.00 87.00 72 ILE A C 1
ATOM 541 O O . ILE A 1 72 ? -11.644 -1.730 11.039 1.00 87.00 72 ILE A O 1
ATOM 545 N N . TYR A 1 73 ? -9.704 -2.826 10.888 1.00 89.19 73 TYR A N 1
ATOM 546 C CA . TYR A 1 73 ? -9.433 -2.775 12.319 1.00 89.19 73 TYR A CA 1
ATOM 547 C C . TYR A 1 73 ? -7.942 -2.667 12.577 1.00 89.19 73 TYR A C 1
ATOM 549 O O . TYR A 1 73 ? -7.118 -3.097 11.778 1.00 89.19 73 TYR A O 1
ATOM 557 N N . GLY A 1 74 ? -7.579 -2.103 13.715 1.00 87.69 74 GLY A N 1
ATOM 558 C CA . GLY A 1 74 ? -6.179 -1.904 14.032 1.00 87.69 74 GLY A CA 1
ATOM 559 C C . GLY A 1 74 ? -5.965 -1.160 15.332 1.00 87.69 74 GLY A C 1
ATOM 560 O O . GLY A 1 74 ? -6.879 -0.982 16.142 1.00 87.69 74 GLY A O 1
ATOM 561 N N . ASN A 1 75 ? -4.725 -0.743 15.515 1.00 84.94 75 ASN A N 1
ATOM 562 C CA . ASN A 1 75 ? -4.251 0.094 16.605 1.00 84.94 75 ASN A CA 1
ATOM 563 C C . ASN A 1 75 ? -3.134 1.019 16.086 1.00 84.94 75 ASN A C 1
ATOM 565 O O . ASN A 1 75 ? -2.930 1.161 14.882 1.00 84.94 75 ASN A O 1
ATOM 569 N N . GLU A 1 76 ? -2.405 1.658 16.995 1.00 80.94 76 GLU A N 1
ATOM 570 C CA . GLU A 1 76 ? -1.292 2.555 16.675 1.00 80.94 76 GLU A CA 1
ATOM 571 C C . GLU A 1 76 ? -0.084 1.890 15.990 1.00 80.94 76 GLU A C 1
ATOM 573 O O . GLU A 1 76 ? 0.776 2.603 15.473 1.00 80.94 76 GLU A O 1
ATOM 578 N N . ASN A 1 77 ? -0.006 0.558 15.972 1.00 81.75 77 ASN A N 1
ATOM 579 C CA . ASN A 1 77 ? 1.130 -0.208 15.458 1.00 81.75 77 ASN A CA 1
ATOM 580 C C . ASN A 1 77 ? 0.816 -0.930 14.138 1.00 81.75 77 ASN A C 1
ATOM 582 O O . ASN A 1 77 ? 1.688 -1.077 13.279 1.00 81.75 77 ASN A O 1
ATOM 586 N N . GLU A 1 78 ? -0.423 -1.386 13.969 1.00 87.81 78 GLU A N 1
ATOM 587 C CA . GLU A 1 78 ? -0.849 -2.183 12.822 1.00 87.81 78 GLU A CA 1
ATOM 588 C C . GLU A 1 78 ? -2.309 -1.901 12.470 1.00 87.81 78 GLU A C 1
ATOM 590 O O . GLU A 1 78 ? -3.178 -1.852 13.344 1.00 87.81 78 GLU A O 1
ATOM 595 N N . ILE A 1 79 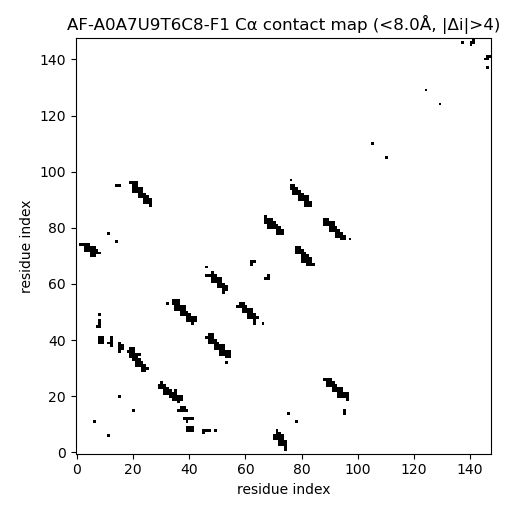? -2.581 -1.782 11.172 1.00 88.00 79 ILE A N 1
ATOM 596 C CA . ILE A 1 79 ? -3.933 -1.770 10.620 1.00 88.00 79 ILE A CA 1
ATOM 597 C C . ILE A 1 79 ? -4.105 -2.980 9.713 1.00 88.00 79 ILE A C 1
ATOM 599 O O . ILE A 1 79 ? -3.360 -3.145 8.755 1.00 88.00 79 ILE A O 1
ATOM 603 N N . THR A 1 80 ? -5.128 -3.786 9.963 1.00 88.25 80 THR A N 1
ATOM 604 C CA . THR A 1 80 ? -5.551 -4.865 9.075 1.00 88.25 80 THR A CA 1
ATOM 605 C C . THR A 1 80 ? -6.822 -4.467 8.333 1.00 88.25 80 THR A C 1
ATOM 607 O O . THR A 1 80 ? -7.801 -4.011 8.927 1.00 88.25 80 THR A O 1
ATOM 610 N N . ILE A 1 81 ? -6.815 -4.678 7.022 1.00 87.12 81 ILE A N 1
ATOM 611 C CA . ILE A 1 81 ? -7.965 -4.498 6.143 1.00 87.12 81 ILE A CA 1
ATOM 612 C C . ILE A 1 81 ? -8.385 -5.874 5.637 1.00 87.12 81 ILE A C 1
ATOM 614 O O . ILE A 1 81 ? -7.579 -6.593 5.044 1.00 87.12 81 ILE A O 1
ATOM 618 N N . LYS A 1 82 ? -9.647 -6.231 5.864 1.00 85.94 82 LYS A N 1
ATOM 619 C CA . LYS A 1 82 ? -10.236 -7.475 5.374 1.00 85.94 82 LYS A CA 1
ATOM 620 C C . LYS A 1 82 ? -11.004 -7.247 4.094 1.00 85.94 82 LYS A C 1
ATOM 622 O O . LYS A 1 82 ? -11.835 -6.343 4.015 1.00 85.94 82 LYS A O 1
ATOM 627 N N . PHE A 1 83 ? -10.756 -8.122 3.130 1.00 77.94 83 PHE A N 1
ATOM 628 C CA . PHE A 1 83 ? -11.454 -8.163 1.857 1.00 77.94 83 PHE A CA 1
ATOM 629 C C . PHE A 1 83 ? -12.243 -9.448 1.732 1.00 77.94 83 PHE A C 1
ATOM 631 O O . PHE A 1 83 ? -11.758 -10.521 2.101 1.00 77.94 83 PHE A O 1
ATOM 638 N N . PHE A 1 84 ? -13.416 -9.345 1.119 1.00 70.06 84 PHE A N 1
ATOM 639 C CA . PHE A 1 84 ? -14.179 -10.505 0.700 1.00 70.06 84 PHE A CA 1
ATOM 640 C C . PHE A 1 84 ? -14.610 -10.344 -0.752 1.00 70.06 84 PHE A C 1
ATOM 642 O O . PHE A 1 84 ? -15.241 -9.360 -1.123 1.00 70.06 84 PHE A O 1
ATOM 649 N N . ASN A 1 85 ? -14.273 -11.321 -1.589 1.00 67.94 85 ASN A N 1
ATOM 650 C CA . ASN A 1 85 ? -14.774 -11.389 -2.955 1.00 67.94 85 ASN A CA 1
ATOM 651 C C . ASN A 1 85 ? -15.223 -12.815 -3.302 1.00 67.94 85 ASN A C 1
ATOM 653 O O . ASN A 1 85 ? -15.097 -13.752 -2.512 1.00 67.94 85 ASN A O 1
ATOM 657 N N . ASN A 1 86 ? -15.722 -13.002 -4.525 1.00 66.44 86 ASN A N 1
ATOM 658 C CA . ASN A 1 86 ? -16.199 -14.304 -5.004 1.00 66.44 86 ASN A CA 1
ATOM 659 C C . ASN A 1 86 ? -15.102 -15.390 -5.092 1.00 66.44 86 ASN A C 1
ATOM 661 O O . ASN A 1 86 ? -15.425 -16.557 -5.312 1.00 66.44 86 ASN A O 1
ATOM 665 N N . MET A 1 87 ? -13.821 -15.029 -4.951 1.00 65.38 87 MET A N 1
ATOM 666 C CA . MET A 1 87 ? -12.677 -15.950 -4.942 1.00 65.38 87 MET A CA 1
ATOM 667 C C . MET A 1 87 ? -12.182 -16.287 -3.524 1.00 65.38 87 MET A C 1
ATOM 669 O O . MET A 1 87 ? -11.408 -17.233 -3.377 1.00 65.38 87 MET A O 1
ATOM 673 N N . GLY A 1 88 ? -12.632 -15.568 -2.489 1.00 69.31 88 GLY A N 1
ATOM 674 C CA . GLY A 1 88 ? -12.298 -15.830 -1.090 1.00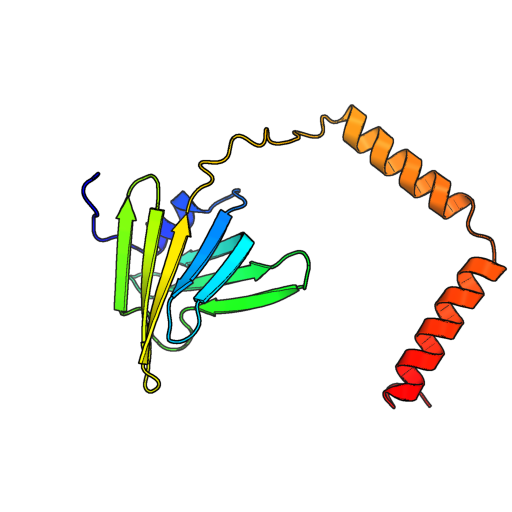 69.31 88 GLY A CA 1
ATOM 675 C C . GLY A 1 88 ? -12.076 -14.565 -0.262 1.00 69.31 88 GLY A C 1
ATOM 676 O O . GLY A 1 88 ? -12.361 -13.449 -0.698 1.00 69.31 88 GLY A O 1
ATOM 677 N N . SER A 1 89 ? -11.556 -14.760 0.950 1.00 77.44 89 SER A N 1
ATOM 678 C CA . SER A 1 89 ? -11.127 -13.678 1.834 1.00 77.44 89 SER A CA 1
ATOM 679 C C . SER A 1 89 ? -9.627 -13.432 1.718 1.00 77.44 89 SER A C 1
ATOM 681 O O . SER A 1 89 ? -8.848 -14.380 1.577 1.00 77.44 89 SER A O 1
ATOM 683 N N . MET A 1 90 ? -9.220 -12.175 1.832 1.00 79.81 90 MET A N 1
ATOM 684 C CA . MET A 1 90 ? -7.816 -11.784 1.914 1.00 79.81 90 MET A CA 1
ATOM 685 C C . MET A 1 90 ? -7.655 -10.739 3.010 1.00 79.81 90 MET A C 1
ATOM 687 O O . MET A 1 90 ? -8.392 -9.753 3.030 1.00 79.81 90 MET A O 1
ATOM 691 N N . ASP A 1 91 ? -6.668 -10.942 3.874 1.00 83.50 91 ASP A N 1
ATOM 692 C CA . ASP A 1 91 ? -6.331 -9.998 4.934 1.00 83.50 91 ASP A CA 1
ATOM 693 C C . ASP A 1 91 ? -5.060 -9.248 4.520 1.00 83.50 91 ASP A C 1
ATOM 695 O O . ASP A 1 91 ? -4.057 -9.856 4.136 1.00 83.50 91 ASP A O 1
ATOM 699 N N . ILE A 1 92 ? -5.104 -7.917 4.562 1.00 83.75 92 ILE A N 1
ATOM 700 C CA . ILE A 1 92 ? -3.956 -7.051 4.291 1.00 83.75 92 ILE A CA 1
ATOM 701 C C . ILE A 1 92 ? -3.579 -6.336 5.581 1.00 83.75 92 ILE A C 1
ATOM 703 O O . ILE A 1 92 ? -4.301 -5.453 6.036 1.00 83.75 92 ILE A O 1
ATOM 707 N N . SER A 1 93 ? -2.431 -6.689 6.145 1.00 85.56 93 SER A N 1
ATOM 708 C CA . SER A 1 93 ? -1.835 -6.011 7.292 1.00 85.56 93 SER A CA 1
ATOM 709 C C . SER A 1 93 ? -0.864 -4.927 6.841 1.00 85.56 93 SER A C 1
ATOM 711 O O . SER A 1 93 ? 0.097 -5.177 6.112 1.00 85.56 93 SER A O 1
ATOM 713 N N . ILE A 1 94 ? -1.113 -3.712 7.309 1.00 85.44 94 ILE A N 1
ATOM 714 C CA . ILE A 1 94 ? -0.275 -2.533 7.166 1.00 85.44 94 ILE A CA 1
ATOM 715 C C . ILE A 1 94 ? 0.413 -2.303 8.506 1.00 85.44 94 ILE A C 1
ATOM 717 O O . ILE A 1 94 ? -0.212 -1.880 9.478 1.00 85.44 94 ILE A O 1
ATOM 721 N N . VAL A 1 95 ? 1.713 -2.568 8.552 1.00 82.31 95 VAL A N 1
ATOM 722 C CA . VAL A 1 95 ? 2.517 -2.401 9.761 1.00 82.31 95 VAL A CA 1
ATOM 723 C C . VAL A 1 95 ? 3.323 -1.116 9.613 1.00 82.31 95 VAL A C 1
ATOM 725 O O . VAL A 1 95 ? 4.100 -0.961 8.663 1.00 82.31 95 VAL A O 1
ATOM 728 N N . GLY A 1 96 ? 3.096 -0.180 10.535 1.00 67.25 96 GLY A N 1
ATOM 729 C CA . GLY A 1 96 ? 3.915 1.021 10.668 1.00 67.25 96 GLY A CA 1
ATOM 730 C C . GLY A 1 96 ? 5.309 0.601 11.110 1.00 67.25 96 GLY A C 1
ATOM 731 O O . GLY A 1 96 ? 5.445 -0.345 11.881 1.00 67.25 96 GLY A O 1
ATOM 732 N N . ASP A 1 97 ? 6.350 1.231 10.576 1.00 64.44 97 ASP A N 1
ATOM 733 C CA . ASP A 1 97 ? 7.708 0.734 10.769 1.00 64.44 97 ASP A CA 1
ATOM 734 C C . ASP A 1 97 ? 8.087 0.654 12.265 1.00 64.44 97 ASP A C 1
ATOM 736 O O . ASP A 1 97 ? 8.156 1.667 12.961 1.00 64.44 97 ASP A O 1
ATOM 740 N N . VAL A 1 98 ? 8.301 -0.568 12.769 1.00 48.78 98 VAL A N 1
ATOM 741 C CA . VAL A 1 98 ? 8.897 -0.846 14.095 1.00 48.78 98 VAL A CA 1
ATOM 742 C C . VAL A 1 98 ? 10.403 -1.139 13.943 1.00 48.78 98 VAL A C 1
ATOM 744 O O . VAL A 1 98 ? 11.085 -1.510 14.897 1.00 48.78 98 VAL A O 1
ATOM 747 N N . GLY A 1 99 ? 10.958 -0.986 12.738 1.00 45.16 99 GLY A N 1
ATOM 748 C CA . GLY A 1 99 ? 12.373 -1.166 12.455 1.00 45.16 99 GLY A CA 1
ATOM 749 C C . GLY A 1 99 ? 13.160 0.121 12.656 1.00 45.16 99 GLY A C 1
ATOM 750 O O . GLY A 1 99 ? 12.958 1.108 11.965 1.00 45.16 99 GLY A O 1
ATOM 751 N N . THR A 1 100 ? 14.117 0.094 13.580 1.00 40.97 100 THR A N 1
ATOM 752 C CA . THR A 1 100 ? 15.204 1.074 13.696 1.00 40.97 100 THR A CA 1
ATOM 753 C C . THR A 1 100 ? 16.171 0.963 12.515 1.00 40.97 100 THR A C 1
ATOM 755 O O . THR A 1 100 ? 17.342 0.628 12.697 1.00 40.97 100 THR A O 1
ATOM 758 N N . GLU A 1 101 ? 15.716 1.229 11.303 1.00 44.66 101 GLU A N 1
ATOM 759 C CA . GLU A 1 101 ? 16.607 1.804 10.311 1.00 44.66 101 GLU A CA 1
ATOM 760 C C . GLU A 1 101 ? 16.336 3.289 10.392 1.00 44.66 101 GLU A C 1
ATOM 762 O O . GLU A 1 101 ? 15.238 3.754 10.104 1.00 44.66 101 GLU A O 1
ATOM 767 N N . ALA A 1 102 ? 17.307 4.014 10.953 1.00 40.19 102 ALA A N 1
ATOM 768 C CA . ALA A 1 102 ? 17.289 5.458 10.906 1.00 40.19 102 ALA A CA 1
ATOM 769 C C . ALA A 1 102 ? 16.873 5.840 9.490 1.00 40.19 102 ALA A C 1
ATOM 771 O O . ALA A 1 102 ? 17.540 5.420 8.540 1.00 40.19 102 ALA A O 1
ATOM 772 N N . ASP A 1 103 ? 15.787 6.608 9.369 1.00 42.25 103 ASP A N 1
ATOM 773 C CA . ASP A 1 103 ? 15.599 7.466 8.218 1.00 42.25 103 ASP A CA 1
ATOM 774 C C . ASP A 1 103 ? 16.989 8.021 7.925 1.00 42.25 103 ASP A C 1
ATOM 776 O O . ASP A 1 103 ? 17.541 8.796 8.719 1.00 42.25 103 ASP A O 1
ATOM 780 N N . HIS A 1 104 ? 17.611 7.596 6.826 1.00 46.62 104 HIS A N 1
ATOM 781 C CA . HIS A 1 104 ? 18.640 8.420 6.238 1.00 46.62 104 HIS A CA 1
ATOM 782 C C . HIS A 1 104 ? 17.867 9.643 5.759 1.00 46.62 104 HIS A C 1
ATOM 784 O O . HIS A 1 104 ? 17.440 9.738 4.611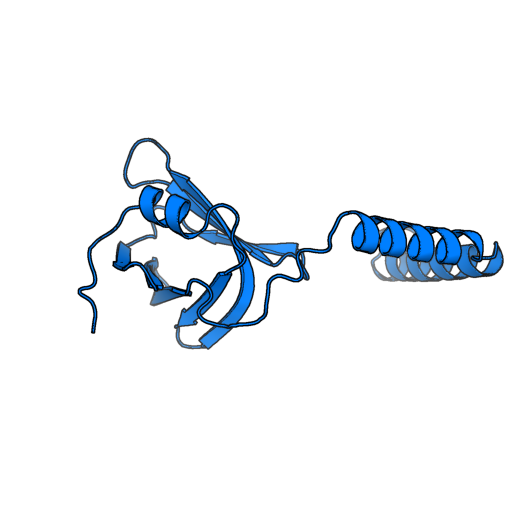 1.00 46.62 104 HIS A O 1
ATOM 790 N N . VAL A 1 105 ? 17.632 10.567 6.695 1.00 45.94 105 VAL A N 1
ATOM 791 C CA . VAL A 1 105 ? 17.394 11.967 6.423 1.00 45.94 105 VAL A CA 1
ATOM 792 C C . VAL A 1 105 ? 18.664 12.382 5.709 1.00 45.94 105 VAL A C 1
ATOM 794 O O . VAL A 1 105 ? 19.637 12.787 6.340 1.00 45.94 1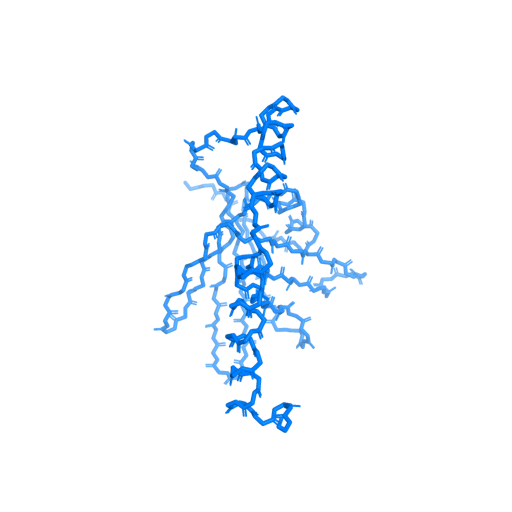05 VAL A O 1
ATOM 797 N N . ILE A 1 106 ? 18.679 12.173 4.392 1.00 47.94 106 ILE A N 1
ATOM 798 C CA . ILE A 1 106 ? 19.701 12.700 3.511 1.00 47.94 106 ILE A CA 1
ATOM 799 C C . ILE A 1 106 ? 19.611 14.197 3.750 1.00 47.94 106 ILE A C 1
ATOM 801 O O . ILE A 1 106 ? 18.662 14.857 3.314 1.00 47.94 106 ILE A O 1
ATOM 805 N N . ASN A 1 107 ? 20.537 14.727 4.545 1.00 60.69 107 ASN A N 1
ATOM 806 C CA . ASN A 1 107 ? 20.541 16.152 4.790 1.00 60.69 107 ASN A CA 1
ATOM 807 C C . ASN A 1 107 ? 20.792 16.851 3.442 1.00 60.69 107 ASN A C 1
ATOM 809 O O . ASN A 1 107 ? 21.238 16.240 2.464 1.00 60.69 107 ASN A O 1
ATOM 813 N N . GLN A 1 108 ? 20.493 18.143 3.363 1.00 61.72 108 GLN A N 1
ATOM 814 C CA . GLN A 1 108 ? 20.607 18.877 2.103 1.00 61.72 108 GLN A CA 1
ATOM 815 C C . GLN A 1 108 ? 21.996 18.735 1.445 1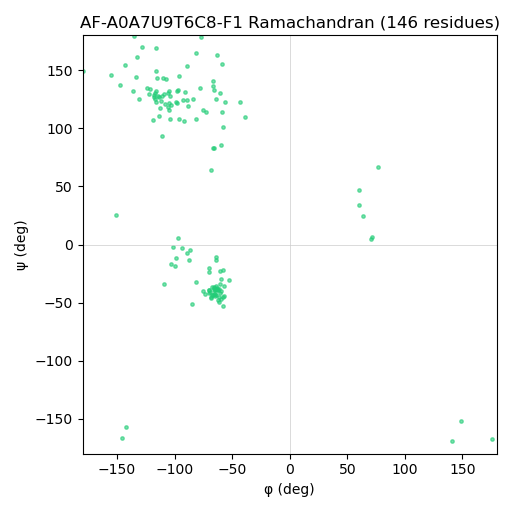.00 61.72 108 GLN A C 1
ATOM 817 O O . GLN A 1 108 ? 22.082 18.728 0.216 1.00 61.72 108 GLN A O 1
ATOM 822 N N . ASP A 1 109 ? 23.062 18.564 2.230 1.00 67.31 109 ASP A N 1
ATOM 823 C CA . ASP A 1 109 ? 24.427 18.400 1.733 1.00 67.31 109 ASP A CA 1
ATOM 824 C C . ASP A 1 109 ? 24.663 17.018 1.114 1.00 67.31 109 ASP A C 1
ATOM 826 O O . ASP A 1 109 ? 25.243 16.935 0.031 1.00 67.31 109 ASP A O 1
ATOM 830 N N . GLU A 1 110 ? 24.171 15.945 1.734 1.00 65.88 110 GLU A N 1
ATOM 831 C CA . GLU A 1 110 ? 24.232 14.589 1.173 1.00 65.88 110 GLU A CA 1
ATOM 832 C C . GLU A 1 110 ? 23.403 14.482 -0.114 1.00 65.88 110 GLU A C 1
ATOM 834 O O . GLU A 1 110 ? 23.855 13.887 -1.095 1.00 65.88 110 GLU A O 1
ATOM 839 N N . LEU A 1 111 ? 22.244 15.150 -0.171 1.00 67.44 111 LEU A N 1
ATOM 840 C CA . LEU A 1 111 ? 21.413 15.210 -1.377 1.00 67.44 111 LEU A CA 1
ATOM 841 C C . LEU A 1 111 ? 22.136 15.984 -2.482 1.00 67.44 111 LEU A C 1
ATOM 843 O O . LEU A 1 111 ? 22.167 15.556 -3.636 1.00 67.44 111 LEU A O 1
ATOM 847 N N . CYS A 1 112 ? 22.759 17.109 -2.129 1.00 65.44 112 CYS A N 1
ATOM 848 C CA . CYS A 1 112 ? 23.556 17.891 -3.066 1.00 65.44 112 CYS A CA 1
ATOM 849 C C . CYS A 1 112 ? 24.754 17.099 -3.598 1.00 65.44 112 CYS A C 1
ATOM 851 O O . CYS A 1 112 ? 25.063 17.214 -4.783 1.00 65.44 112 CYS A O 1
ATOM 853 N N . GLN A 1 113 ? 25.428 16.307 -2.761 1.00 73.50 113 GLN A N 1
ATOM 854 C CA . GLN A 1 113 ? 26.538 15.461 -3.204 1.00 73.50 113 GLN A CA 1
ATOM 855 C C . GLN A 1 113 ? 26.061 14.331 -4.112 1.00 73.50 113 GLN A C 1
ATOM 857 O O . GLN A 1 113 ? 26.613 14.155 -5.193 1.00 73.50 113 GLN A O 1
ATOM 862 N N . TYR A 1 114 ? 24.973 13.650 -3.753 1.00 69.25 114 TYR A N 1
ATOM 863 C CA . TYR A 1 114 ? 24.376 12.618 -4.598 1.00 69.25 114 TYR A CA 1
ATOM 864 C C . TYR A 1 114 ? 23.994 13.154 -5.989 1.00 69.25 114 TYR A C 1
ATOM 866 O O . TYR A 1 114 ? 24.296 12.533 -7.010 1.00 69.25 114 TYR A O 1
ATOM 874 N N . ILE A 1 115 ? 23.373 14.339 -6.048 1.00 71.69 115 ILE A N 1
ATOM 875 C CA . ILE A 1 115 ? 23.023 14.993 -7.316 1.00 71.69 115 ILE A CA 1
ATOM 876 C C . ILE A 1 115 ? 24.286 15.345 -8.113 1.00 71.69 115 ILE A C 1
ATOM 878 O O . ILE A 1 115 ? 24.325 15.101 -9.319 1.00 71.69 115 ILE A O 1
ATOM 882 N N . LYS A 1 116 ? 25.331 15.878 -7.466 1.00 78.88 116 LYS A N 1
ATOM 883 C CA . LYS A 1 116 ? 26.605 16.212 -8.127 1.00 78.88 116 LYS A CA 1
ATOM 884 C C . LYS A 1 116 ? 27.294 14.982 -8.704 1.00 78.88 116 LYS A C 1
ATOM 886 O O . LYS A 1 116 ? 27.663 15.010 -9.873 1.00 78.88 116 LYS A O 1
ATOM 891 N N . ASP A 1 117 ? 27.407 13.908 -7.932 1.00 78.69 117 ASP A N 1
ATOM 892 C CA . ASP A 1 117 ? 28.030 12.660 -8.379 1.00 78.69 117 ASP A CA 1
ATOM 893 C C . ASP A 1 117 ? 27.275 12.053 -9.561 1.00 78.69 117 ASP A C 1
ATOM 895 O O . ASP A 1 117 ? 27.872 11.541 -10.510 1.00 78.69 117 ASP A O 1
ATOM 899 N N . ARG A 1 118 ? 25.942 12.137 -9.542 1.00 71.56 118 ARG A N 1
ATOM 900 C CA . ARG A 1 118 ? 25.108 11.648 -10.638 1.00 71.56 118 ARG A CA 1
ATOM 901 C C . ARG A 1 118 ? 25.263 12.502 -11.899 1.00 71.56 118 ARG A C 1
ATOM 903 O O . ARG A 1 118 ? 25.369 11.942 -12.987 1.00 71.56 118 ARG A O 1
ATOM 910 N N . LEU A 1 119 ? 25.331 13.828 -11.766 1.00 77.56 119 LEU A N 1
ATOM 911 C CA . LEU A 1 119 ? 25.602 14.738 -12.885 1.00 77.56 119 LEU A CA 1
ATOM 912 C C . LEU A 1 119 ? 27.015 14.556 -13.456 1.00 77.56 119 LEU A C 1
ATOM 914 O O . LEU A 1 119 ? 27.182 14.601 -14.670 1.00 77.56 119 LEU A O 1
ATOM 918 N N . ASP A 1 120 ? 28.017 14.306 -12.613 1.00 86.00 120 ASP A N 1
ATOM 919 C CA . ASP A 1 120 ? 29.395 14.031 -13.036 1.00 86.00 120 ASP A CA 1
ATOM 920 C C . ASP A 1 120 ? 29.522 12.689 -13.774 1.00 86.00 120 ASP A C 1
ATOM 922 O O . ASP A 1 120 ? 30.244 12.572 -14.760 1.00 86.00 120 ASP A O 1
ATOM 926 N N . ARG A 1 121 ? 28.768 11.667 -13.359 1.00 78.94 121 ARG A N 1
ATOM 927 C CA . ARG A 1 121 ? 28.688 10.408 -14.116 1.00 78.94 121 ARG A CA 1
ATOM 928 C C . ARG A 1 121 ? 28.040 10.608 -15.482 1.00 78.94 121 ARG A C 1
ATOM 930 O O . ARG A 1 121 ? 28.547 10.081 -16.465 1.00 78.94 121 ARG A O 1
ATOM 937 N N . LEU A 1 122 ? 26.957 11.384 -15.548 1.00 78.12 122 LEU A N 1
ATOM 938 C CA . LEU A 1 122 ? 26.290 11.706 -16.812 1.00 78.12 122 LEU A CA 1
ATOM 939 C C . LEU A 1 122 ? 27.177 12.548 -17.738 1.00 78.12 122 LEU A C 1
ATOM 941 O O . LEU A 1 122 ? 27.159 12.332 -18.943 1.00 78.12 122 LEU A O 1
ATOM 945 N N . SER A 1 123 ? 27.978 13.471 -17.197 1.00 82.06 123 SER A N 1
ATOM 946 C CA . SER A 1 123 ? 28.883 14.311 -17.996 1.00 82.06 123 SER A CA 1
ATOM 947 C C . SER A 1 123 ? 30.056 13.536 -18.603 1.00 82.06 123 SER A C 1
ATOM 949 O O . SER A 1 123 ? 30.661 13.995 -19.570 1.00 82.06 123 SER A O 1
ATOM 951 N N . LYS A 1 124 ? 30.370 12.364 -18.041 1.00 88.88 124 LYS A N 1
ATOM 952 C CA . LYS A 1 124 ? 31.414 11.451 -18.518 1.00 88.88 124 LYS A CA 1
ATOM 953 C C . LYS A 1 124 ? 30.914 10.435 -19.539 1.00 88.88 124 LYS A C 1
ATOM 955 O O . LYS A 1 124 ? 31.748 9.721 -20.089 1.00 88.88 124 LYS A O 1
ATOM 960 N N . LEU A 1 125 ? 29.604 10.364 -19.788 1.00 87.19 125 LEU A N 1
ATOM 961 C CA . LEU A 1 125 ? 29.076 9.533 -20.864 1.00 87.19 125 LEU A CA 1
ATOM 962 C C . LEU A 1 125 ? 29.589 10.059 -22.199 1.00 87.19 125 LEU A C 1
ATOM 964 O O . LEU A 1 125 ? 29.440 11.237 -22.533 1.00 87.19 125 LEU A O 1
ATOM 968 N N . THR A 1 126 ? 30.207 9.167 -22.955 1.00 88.12 126 THR A N 1
ATOM 969 C CA . THR A 1 126 ? 30.625 9.453 -24.318 1.00 88.12 126 THR A CA 1
ATOM 970 C C . THR A 1 126 ? 29.446 9.286 -25.272 1.00 88.12 126 THR A C 1
ATOM 972 O O . THR A 1 126 ? 28.424 8.683 -24.939 1.00 88.12 126 THR A O 1
ATOM 975 N N . VAL A 1 127 ? 29.585 9.816 -26.488 1.00 85.75 127 VAL A N 1
ATOM 976 C CA . VAL A 1 127 ? 28.596 9.595 -27.555 1.00 85.75 127 VAL A CA 1
ATOM 977 C C . VAL A 1 127 ? 28.418 8.095 -27.822 1.00 85.75 127 VAL A C 1
ATOM 979 O O . VAL A 1 127 ? 27.297 7.646 -28.015 1.00 85.75 127 VAL A O 1
ATOM 982 N N . GLU A 1 128 ? 29.496 7.313 -27.725 1.00 87.62 128 GLU A N 1
ATOM 983 C CA . GLU A 1 128 ? 29.465 5.856 -27.900 1.00 87.62 128 GLU A CA 1
ATOM 984 C C . GLU A 1 128 ? 28.649 5.152 -26.804 1.00 87.62 128 GLU A C 1
ATOM 986 O O . GLU A 1 128 ? 27.885 4.238 -27.108 1.00 87.62 128 GLU A O 1
ATOM 991 N N . ASP A 1 129 ? 28.748 5.601 -25.546 1.00 84.94 129 ASP A N 1
ATOM 992 C CA . ASP A 1 129 ? 27.947 5.054 -24.440 1.00 84.94 129 ASP A CA 1
ATOM 993 C C . ASP A 1 129 ? 26.450 5.338 -24.635 1.00 84.94 129 ASP A C 1
ATOM 995 O O . ASP A 1 129 ? 25.602 4.489 -24.356 1.00 84.94 129 ASP A O 1
ATOM 999 N N . ILE A 1 130 ? 26.120 6.535 -25.129 1.00 85.56 130 ILE A N 1
ATOM 1000 C CA . ILE A 1 130 ? 24.739 6.946 -25.407 1.00 85.56 130 ILE A CA 1
ATOM 1001 C C . ILE A 1 130 ? 24.176 6.143 -26.583 1.00 85.56 130 ILE A C 1
ATOM 1003 O O . ILE A 1 130 ? 23.072 5.606 -26.482 1.00 85.56 130 ILE A O 1
ATOM 1007 N N . ASP A 1 131 ? 24.941 6.009 -27.666 1.00 87.50 131 ASP A N 1
ATOM 1008 C CA . ASP A 1 131 ? 24.542 5.236 -28.842 1.00 87.50 131 ASP A CA 1
ATOM 1009 C C . ASP A 1 131 ? 24.357 3.753 -28.504 1.00 87.50 131 ASP A C 1
ATOM 1011 O O . ASP A 1 131 ? 23.405 3.130 -28.972 1.00 87.50 131 ASP A O 1
ATOM 1015 N N . LEU A 1 132 ? 25.210 3.178 -27.649 1.00 85.62 132 LEU A N 1
ATOM 1016 C CA . LEU A 1 132 ? 25.060 1.799 -27.183 1.00 85.62 132 LEU A CA 1
ATOM 1017 C C . LEU A 1 132 ? 23.725 1.591 -26.456 1.00 85.62 132 LEU A C 1
ATOM 1019 O O . LEU A 1 132 ? 23.007 0.638 -26.757 1.00 85.62 132 LEU A O 1
ATOM 1023 N N . VAL A 1 133 ? 23.370 2.491 -25.535 1.00 83.31 133 VAL A N 1
ATOM 1024 C CA . VAL A 1 133 ? 22.100 2.417 -24.795 1.00 83.31 133 VAL A CA 1
ATOM 1025 C C . VAL A 1 133 ? 20.906 2.584 -25.734 1.00 83.31 133 VAL A C 1
ATOM 1027 O O . VAL A 1 133 ? 19.950 1.816 -25.647 1.00 83.31 133 VAL A O 1
ATOM 1030 N N . LEU A 1 134 ? 20.963 3.544 -26.661 1.00 86.25 134 LEU A N 1
ATOM 1031 C CA . LEU A 1 134 ? 19.895 3.767 -27.639 1.00 86.25 134 LEU A CA 1
ATOM 1032 C C . LEU A 1 134 ? 19.709 2.568 -28.574 1.00 86.25 134 LEU A C 1
ATOM 1034 O O . LEU A 1 134 ? 18.575 2.211 -28.884 1.00 86.25 134 LEU A O 1
ATOM 1038 N N . ASN A 1 135 ? 20.800 1.920 -28.986 1.00 86.44 135 ASN A N 1
ATOM 1039 C CA . ASN A 1 135 ? 20.744 0.720 -29.816 1.00 86.44 135 ASN A CA 1
ATOM 1040 C C . ASN A 1 135 ? 20.142 -0.466 -29.057 1.00 86.44 135 ASN A C 1
ATOM 1042 O O . ASN A 1 135 ? 19.274 -1.144 -29.597 1.00 86.44 135 ASN A O 1
ATOM 1046 N N . MET A 1 136 ? 20.537 -0.682 -27.798 1.00 83.75 136 MET A N 1
ATOM 1047 C CA . MET A 1 136 ? 19.939 -1.725 -26.955 1.00 83.75 136 MET A CA 1
ATOM 1048 C C . MET A 1 136 ? 18.433 -1.506 -26.757 1.00 83.75 136 MET A C 1
ATOM 1050 O 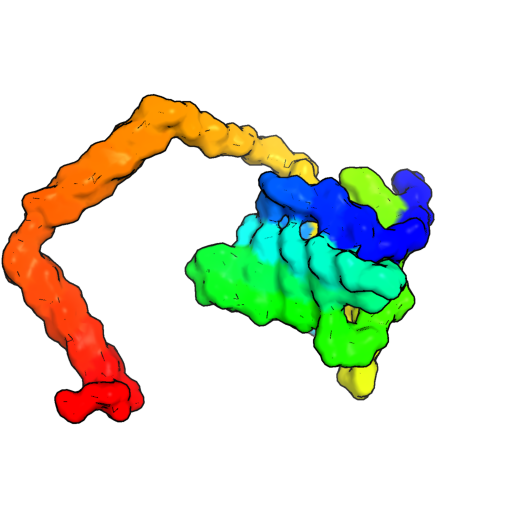O . MET A 1 136 ? 17.656 -2.461 -26.809 1.00 83.75 136 MET A O 1
ATOM 1054 N N . GLU A 1 137 ? 18.008 -0.255 -26.570 1.00 82.19 137 GLU A N 1
ATOM 1055 C CA . GLU A 1 137 ? 16.592 0.085 -26.418 1.00 82.19 137 GLU A CA 1
ATOM 1056 C C . GLU A 1 137 ? 15.822 -0.091 -27.737 1.00 82.19 137 GLU A C 1
ATOM 1058 O O . GLU A 1 137 ? 14.731 -0.658 -27.747 1.00 82.19 137 GLU A O 1
ATOM 1063 N N . MET A 1 138 ? 16.402 0.314 -28.873 1.00 84.56 138 MET A N 1
ATOM 1064 C CA . MET A 1 138 ? 15.821 0.084 -30.201 1.00 84.56 138 MET A CA 1
ATOM 1065 C C . MET A 1 138 ? 15.670 -1.408 -30.515 1.00 84.56 138 MET A C 1
ATOM 1067 O O . MET A 1 138 ? 14.597 -1.824 -30.948 1.00 84.56 138 MET A O 1
ATOM 1071 N N . GLU A 1 139 ? 16.688 -2.229 -30.242 1.00 86.50 139 GLU A N 1
ATOM 1072 C CA . GLU A 1 139 ? 16.617 -3.688 -30.406 1.00 86.50 139 GLU A CA 1
ATOM 1073 C C . GLU A 1 139 ? 15.518 -4.301 -29.529 1.00 86.50 139 GLU A C 1
ATOM 1075 O O . GLU A 1 139 ? 14.753 -5.163 -29.977 1.00 86.50 139 GLU A O 1
ATOM 1080 N N . TYR A 1 140 ? 15.392 -3.834 -28.284 1.00 83.75 140 TYR A N 1
ATOM 1081 C CA . TYR A 1 140 ? 14.321 -4.262 -27.394 1.00 83.75 140 TYR A CA 1
ATOM 1082 C C . TYR A 1 140 ? 12.943 -3.899 -27.962 1.00 83.75 140 TYR A C 1
ATOM 1084 O O . TYR A 1 140 ? 12.077 -4.772 -28.060 1.00 83.75 140 TYR A O 1
ATOM 1092 N N . LEU A 1 141 ? 12.739 -2.655 -28.396 1.00 81.12 141 LEU A N 1
ATOM 1093 C CA . LEU A 1 141 ? 11.470 -2.190 -28.961 1.00 81.12 141 LEU A CA 1
ATOM 1094 C C . LEU A 1 141 ? 11.102 -2.917 -30.266 1.00 81.12 141 LEU A C 1
ATOM 1096 O O . LEU A 1 141 ? 9.934 -3.275 -30.452 1.00 81.12 141 LEU A O 1
ATOM 1100 N N . GLN A 1 142 ? 12.086 -3.216 -31.118 1.00 85.75 142 GLN A N 1
ATOM 1101 C CA . GLN A 1 142 ? 11.910 -4.030 -32.325 1.00 85.75 142 GLN A CA 1
ATOM 1102 C C . GLN A 1 142 ? 11.533 -5.475 -31.989 1.00 85.75 142 GLN A C 1
ATOM 1104 O O . GLN A 1 142 ? 10.596 -6.026 -32.565 1.00 85.75 142 GLN A O 1
ATOM 1109 N N . SER A 1 143 ? 12.171 -6.086 -30.981 1.00 83.44 143 SER A N 1
ATOM 1110 C CA . SER A 1 143 ? 11.813 -7.439 -30.519 1.00 83.44 143 SER A CA 1
ATOM 1111 C C . SER A 1 143 ? 10.370 -7.540 -30.004 1.00 83.44 143 SER A C 1
ATOM 1113 O O . SER A 1 143 ? 9.777 -8.621 -29.983 1.00 83.44 143 SER A O 1
ATOM 1115 N N . LYS A 1 144 ? 9.797 -6.405 -29.587 1.00 82.75 144 LYS A N 1
ATOM 1116 C CA . LYS A 1 144 ? 8.411 -6.274 -29.127 1.00 82.75 144 LYS A CA 1
ATOM 1117 C C . LYS A 1 144 ? 7.439 -5.856 -30.233 1.00 82.75 144 LYS A C 1
ATOM 1119 O O . LYS A 1 144 ? 6.246 -5.780 -29.953 1.00 82.75 144 LYS A O 1
ATOM 1124 N N . GLY A 1 145 ? 7.914 -5.602 -31.455 1.00 76.62 145 GLY A N 1
ATOM 1125 C CA . GLY A 1 145 ? 7.088 -5.131 -32.571 1.00 76.62 145 GLY A CA 1
ATOM 1126 C C . GLY A 1 145 ? 6.464 -3.755 -32.327 1.00 76.62 145 GLY A C 1
ATOM 1127 O O . GLY A 1 145 ? 5.401 -3.460 -32.866 1.00 76.62 145 GLY A O 1
ATOM 1128 N N . ILE A 1 146 ? 7.077 -2.943 -31.458 1.00 78.31 146 ILE A N 1
ATOM 1129 C CA . ILE A 1 146 ? 6.623 -1.576 -31.151 1.00 78.31 146 ILE A CA 1
ATOM 1130 C C . ILE A 1 146 ? 7.120 -0.604 -32.227 1.00 78.31 146 ILE A C 1
ATOM 1132 O O . ILE A 1 146 ? 6.451 0.381 -32.537 1.00 78.31 146 ILE A O 1
ATOM 1136 N N . VAL A 1 147 ? 8.294 -0.892 -32.788 1.00 69.00 147 VAL A N 1
ATOM 1137 C CA . VAL A 1 147 ? 8.944 -0.137 -33.861 1.00 69.00 147 VAL A CA 1
ATOM 1138 C C . VAL A 1 1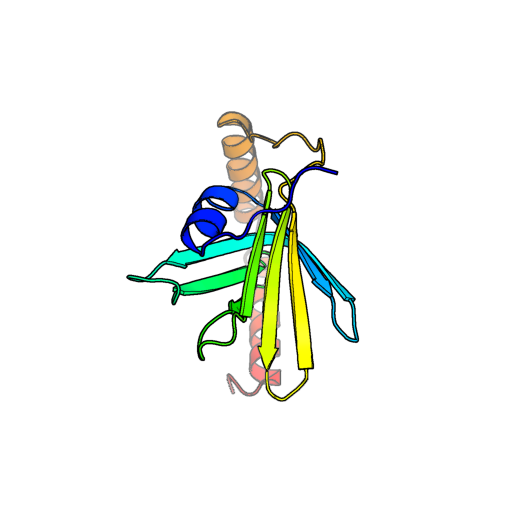47 ? 9.427 -1.149 -34.904 1.00 69.00 147 VAL A C 1
ATOM 1140 O O . VAL A 1 147 ? 9.811 -2.256 -34.523 1.00 69.00 147 VAL A O 1
ATOM 1143 N N . ASP A 1 148 ? 9.360 -0.784 -36.187 1.00 68.88 148 ASP A N 1
ATOM 1144 C CA . ASP A 1 148 ? 9.809 -1.621 -37.314 1.00 68.88 148 ASP A CA 1
ATOM 1145 C C . ASP A 1 148 ? 11.342 -1.790 -37.374 1.00 68.88 148 ASP A C 1
ATOM 1147 O O . ASP A 1 148 ? 12.092 -0.851 -36.998 1.00 68.88 148 ASP A O 1
#

Solvent-accessible surface area (backbone atoms only — not comparable to full-atom values): 8524 Å² total; per-residue (Å²): 132,83,77,71,38,82,52,51,49,60,53,52,24,71,72,31,62,98,42,66,28,33,40,37,36,48,51,102,62,78,47,77,46,75,64,27,44,53,47,45,47,58,45,101,67,83,59,46,36,36,35,42,33,34,79,89,78,67,50,72,48,78,43,50,92,75,80,34,67,73,49,38,34,26,55,100,57,37,39,37,38,33,34,52,54,100,90,48,64,39,42,36,38,39,36,54,75,84,65,91,64,75,79,79,72,65,45,75,66,56,47,51,48,54,51,48,54,51,51,54,54,58,70,65,56,47,73,67,57,52,50,51,53,52,49,55,50,50,54,51,37,37,77,67,68,77,44,135

Secondary structure (DSSP, 8-state):
----EE--HHHHHHHHTT--EEEEEESSS-EEEEEEEEEEEE-SSS-EEEEEE-TTT--EEEE-SSS-EEEEEE-SSEEEEEEEETTEEEEEEEE------------HHHHHHHHHHHHHHHHT--HHHHHHHHHHHHHHHHHTTS--